Protein AF-A0AA91TVY3-F1 (afdb_monomer)

Foldseek 3Di:
DPCPPVPVVVCDPPFWHPWAWD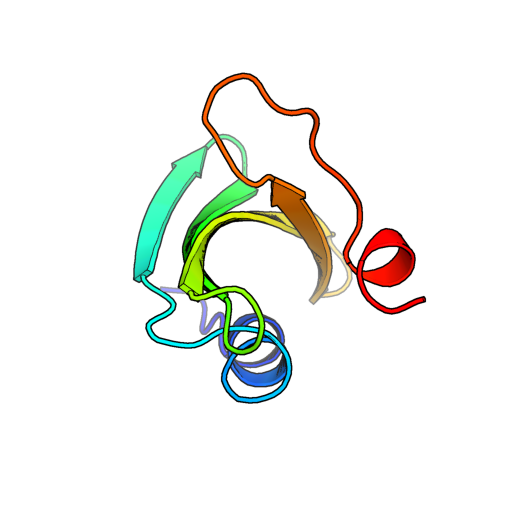DDDPQKTWTWTAGPPPRFIKIWIWHQDPVRDTWIWIDGDPPGDTDTPVVVPD

Structure (mmCIF, N/CA/C/O backbone):
data_AF-A0AA91TVY3-F1
#
_entry.id   AF-A0AA91TVY3-F1
#
loop_
_atom_site.group_PDB
_atom_site.id
_atom_site.type_symbol
_atom_site.label_atom_id
_atom_site.label_alt_id
_atom_site.label_comp_id
_atom_site.label_asym_id
_atom_site.label_entity_id
_atom_site.label_seq_id
_atom_site.pdbx_PDB_ins_code
_atom_site.Cartn_x
_atom_site.Cartn_y
_atom_site.Cartn_z
_atom_site.occupancy
_atom_site.B_iso_or_equiv
_atom_site.auth_seq_id
_atom_site.auth_comp_i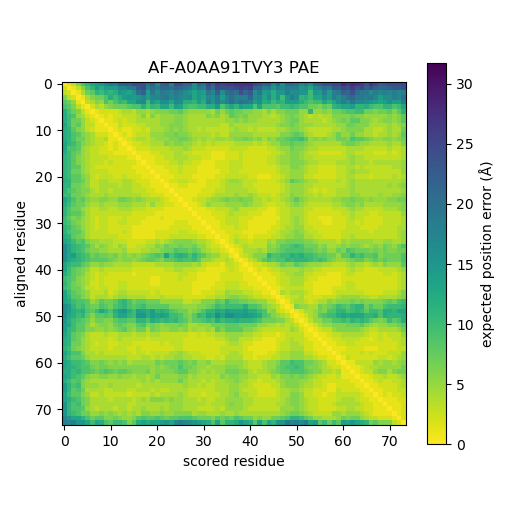d
_atom_site.auth_asym_id
_atom_site.auth_atom_id
_atom_site.pdbx_PDB_model_num
ATOM 1 N N . MET A 1 1 ? -12.809 -15.152 -3.574 1.00 42.53 1 MET A N 1
ATOM 2 C CA . MET A 1 1 ? -11.518 -14.470 -3.386 1.00 42.53 1 MET A CA 1
ATOM 3 C C . MET A 1 1 ? -11.152 -13.953 -4.766 1.00 42.53 1 MET A C 1
ATOM 5 O O . MET A 1 1 ? -10.810 -14.772 -5.609 1.00 42.53 1 MET A O 1
ATOM 9 N N . LEU A 1 2 ? -11.451 -12.682 -5.065 1.00 43.81 2 LEU A N 1
ATOM 10 C CA . LEU A 1 2 ? -11.074 -12.090 -6.353 1.00 43.81 2 LEU A CA 1
ATOM 11 C C . LEU A 1 2 ? -9.546 -12.112 -6.431 1.00 43.81 2 LEU A C 1
ATOM 13 O O . LEU A 1 2 ? -8.883 -11.771 -5.455 1.00 43.81 2 LEU A O 1
ATOM 17 N N . GLU A 1 3 ? -8.999 -12.585 -7.546 1.00 49.84 3 GLU A N 1
ATOM 18 C CA . GLU A 1 3 ? -7.557 -12.594 -7.773 1.00 49.84 3 GLU A CA 1
ATOM 19 C C . GLU A 1 3 ? -7.083 -11.151 -7.983 1.00 49.84 3 GLU A C 1
ATOM 21 O O . GLU A 1 3 ? -7.001 -10.656 -9.104 1.00 49.84 3 GLU A O 1
ATOM 26 N N . ILE A 1 4 ? -6.786 -10.476 -6.874 1.00 55.75 4 ILE A N 1
ATOM 27 C CA . ILE A 1 4 ? -6.097 -9.183 -6.782 1.00 55.75 4 ILE A CA 1
ATOM 28 C C . ILE A 1 4 ? -4.635 -9.399 -7.202 1.00 55.75 4 ILE A C 1
ATOM 30 O O . ILE A 1 4 ? -3.733 -9.228 -6.406 1.00 55.75 4 ILE A O 1
ATOM 34 N N . LYS A 1 5 ? -4.383 -9.907 -8.409 1.00 59.78 5 LYS A N 1
ATOM 35 C CA . LYS A 1 5 ? -3.018 -10.203 -8.866 1.00 59.78 5 LYS A CA 1
ATOM 36 C C . LYS A 1 5 ? -2.411 -8.976 -9.541 1.00 59.78 5 LYS A C 1
ATOM 38 O O . LYS A 1 5 ? -1.385 -8.473 -9.123 1.00 59.78 5 LYS A O 1
ATOM 43 N N . ASN A 1 6 ? -3.134 -8.352 -10.469 1.00 66.81 6 ASN A N 1
ATOM 44 C CA . ASN A 1 6 ? -2.540 -7.313 -11.320 1.00 66.81 6 ASN A CA 1
ATOM 45 C C . ASN A 1 6 ? -2.037 -6.054 -10.586 1.00 66.81 6 ASN A C 1
ATOM 47 O O . ASN A 1 6 ? -1.050 -5.466 -11.017 1.00 66.81 6 ASN A O 1
ATOM 51 N N . CYS A 1 7 ? -2.7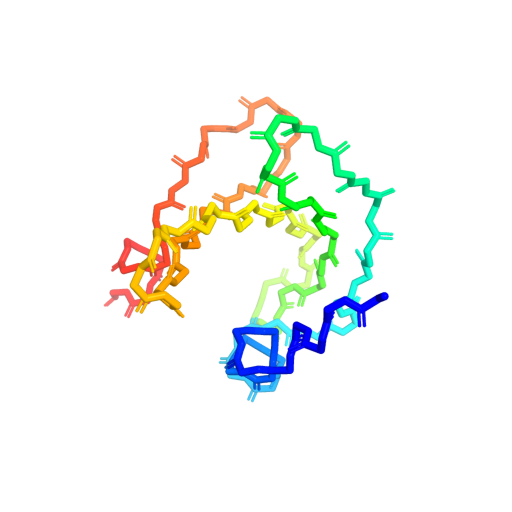03 -5.615 -9.513 1.00 72.38 7 CYS A N 1
ATOM 52 C CA . CYS A 1 7 ? -2.361 -4.346 -8.858 1.00 72.38 7 CYS A CA 1
ATOM 53 C C . CYS A 1 7 ? -1.298 -4.500 -7.770 1.00 72.38 7 CYS A C 1
ATOM 55 O O . CYS A 1 7 ? -0.422 -3.648 -7.659 1.00 72.38 7 CYS A O 1
ATOM 57 N N . THR A 1 8 ? -1.346 -5.578 -6.985 1.00 76.81 8 THR A N 1
ATOM 58 C CA . THR A 1 8 ? -0.303 -5.860 -5.991 1.00 76.81 8 THR A CA 1
ATOM 59 C C . THR A 1 8 ? 0.979 -6.326 -6.664 1.00 76.81 8 THR A C 1
ATOM 61 O O . THR A 1 8 ? 2.035 -5.861 -6.263 1.00 76.81 8 THR A O 1
ATOM 64 N N . ASP A 1 9 ? 0.899 -7.123 -7.738 1.00 79.00 9 ASP A N 1
ATOM 65 C CA . ASP A 1 9 ? 2.084 -7.599 -8.468 1.00 79.00 9 ASP A CA 1
ATOM 66 C C . ASP A 1 9 ? 2.861 -6.446 -9.132 1.00 79.00 9 ASP A C 1
ATOM 68 O O . ASP A 1 9 ? 4.071 -6.534 -9.298 1.00 79.00 9 ASP A O 1
ATOM 72 N N . TYR A 1 10 ? 2.187 -5.356 -9.531 1.00 78.56 10 TYR A N 1
ATOM 73 C CA . TYR A 1 10 ? 2.878 -4.164 -10.041 1.00 78.56 10 TYR A CA 1
ATOM 74 C C . TYR A 1 10 ? 3.609 -3.407 -8.929 1.00 78.56 10 TYR A C 1
ATOM 76 O O . TYR A 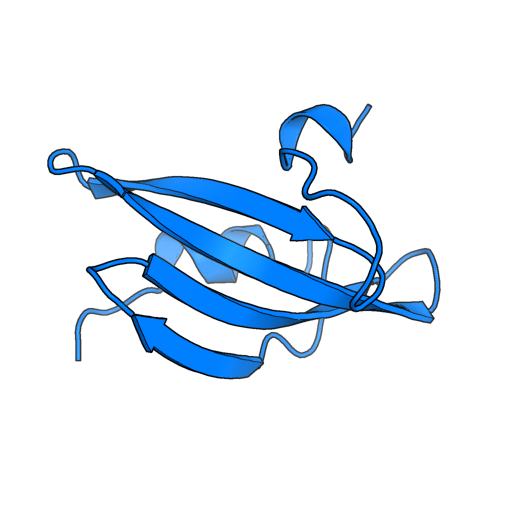1 10 ? 4.688 -2.869 -9.155 1.00 78.56 10 TYR A O 1
ATOM 84 N N . LEU A 1 11 ? 3.021 -3.340 -7.735 1.00 84.38 11 LEU A N 1
ATOM 85 C CA . LEU A 1 11 ? 3.636 -2.656 -6.602 1.00 84.38 11 LEU A CA 1
ATOM 86 C C . LEU A 1 11 ? 4.805 -3.450 -6.015 1.00 84.38 11 LEU A C 1
ATOM 88 O O . LEU A 1 11 ? 5.835 -2.860 -5.680 1.00 84.38 11 LEU A O 1
ATOM 92 N N . GLU A 1 12 ? 4.638 -4.768 -5.908 1.00 82.88 12 GLU A N 1
ATOM 93 C CA . GLU A 1 12 ? 5.629 -5.671 -5.340 1.00 82.88 12 GLU A CA 1
ATOM 94 C C . GLU A 1 12 ? 6.838 -5.805 -6.279 1.00 82.88 12 GLU A C 1
ATOM 96 O O . GLU A 1 12 ? 6.711 -6.228 -7.428 1.00 82.88 12 GLU A O 1
ATOM 101 N N . GLY A 1 13 ? 8.020 -5.406 -5.807 1.00 77.81 13 GLY A N 1
ATOM 102 C CA . GLY A 1 13 ? 9.271 -5.441 -6.571 1.00 77.81 13 GLY A CA 1
ATOM 103 C C . GLY A 1 13 ? 9.512 -4.262 -7.520 1.00 77.81 13 GLY A C 1
ATOM 104 O O . GLY A 1 13 ? 10.508 -4.276 -8.244 1.00 77.81 13 GLY A O 1
ATOM 105 N N . ASN A 1 14 ? 8.622 -3.260 -7.549 1.00 83.75 14 ASN A N 1
ATOM 106 C CA . ASN A 1 14 ? 8.919 -1.953 -8.160 1.00 83.75 14 ASN A CA 1
ATOM 107 C C . ASN A 1 14 ? 9.037 -0.831 -7.125 1.00 83.75 14 ASN A C 1
ATOM 109 O O . ASN A 1 14 ? 9.800 0.105 -7.346 1.00 83.75 14 ASN A O 1
ATOM 113 N N . TYR A 1 15 ? 8.238 -0.890 -6.057 1.00 85.88 15 TYR A N 1
ATOM 114 C CA . TYR A 1 15 ? 8.156 0.174 -5.047 1.00 85.88 15 TYR A CA 1
ATOM 115 C C . TYR A 1 15 ? 8.118 -0.378 -3.627 1.00 85.88 15 TYR A C 1
ATOM 117 O O . TYR A 1 15 ? 8.623 0.242 -2.696 1.00 85.88 15 TYR A O 1
ATOM 125 N N . PHE A 1 16 ? 7.480 -1.536 -3.459 1.00 90.94 16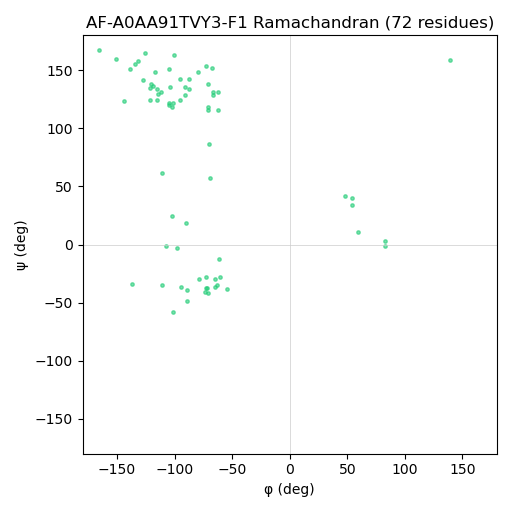 PHE A N 1
ATOM 126 C CA . PHE A 1 16 ? 7.260 -2.126 -2.155 1.00 90.94 16 PHE A CA 1
ATOM 127 C C . PHE A 1 16 ? 7.643 -3.601 -2.140 1.00 90.94 16 PHE A C 1
ATOM 129 O O . PHE A 1 16 ? 7.605 -4.284 -3.160 1.00 90.94 16 PHE A O 1
ATOM 136 N N . SER A 1 17 ? 7.922 -4.104 -0.949 1.00 90.50 17 SER A N 1
ATOM 137 C CA . SER A 1 17 ? 8.127 -5.514 -0.640 1.00 90.50 17 SER A CA 1
ATOM 138 C C . SER A 1 17 ? 7.200 -5.941 0.501 1.00 90.50 17 SER A C 1
ATOM 140 O O . SER A 1 17 ? 6.603 -5.105 1.184 1.00 90.50 17 SER A O 1
ATOM 142 N N . ASP A 1 18 ? 7.035 -7.251 0.696 1.00 89.56 18 ASP A N 1
ATOM 143 C CA . ASP A 1 18 ? 6.256 -7.825 1.801 1.00 89.56 18 ASP A CA 1
ATOM 144 C C . ASP A 1 18 ? 4.806 -7.293 1.891 1.00 89.56 18 ASP A C 1
ATOM 146 O O . ASP A 1 18 ? 4.263 -7.054 2.980 1.00 89.56 18 ASP A O 1
ATOM 150 N N . ILE A 1 19 ? 4.151 -7.112 0.735 1.00 90.56 19 ILE A N 1
ATOM 151 C CA . ILE A 1 19 ? 2.776 -6.603 0.676 1.00 90.56 19 ILE A CA 1
ATOM 152 C C . ILE A 1 19 ? 1.832 -7.578 1.391 1.00 90.56 19 ILE A C 1
ATOM 154 O O . ILE A 1 19 ? 1.606 -8.711 0.970 1.00 90.56 19 ILE A O 1
ATOM 158 N N . THR A 1 20 ? 1.225 -7.112 2.479 1.00 91.12 20 THR A N 1
ATOM 159 C CA . THR A 1 20 ? 0.386 -7.915 3.369 1.00 91.12 20 THR A CA 1
ATOM 160 C C . THR A 1 20 ? -1.016 -7.330 3.454 1.00 91.12 20 THR A C 1
ATOM 162 O O . THR A 1 20 ? -1.200 -6.172 3.823 1.00 91.12 20 THR A O 1
ATOM 165 N N . PHE A 1 21 ? -2.029 -8.140 3.145 1.00 90.69 21 PHE A N 1
ATOM 166 C CA . PHE A 1 21 ? -3.435 -7.752 3.272 1.00 90.69 21 PHE A CA 1
ATOM 167 C C . PHE A 1 21 ? -3.840 -7.554 4.741 1.00 90.69 21 PHE A C 1
ATOM 169 O O . PHE A 1 21 ? -3.615 -8.431 5.576 1.00 90.69 21 PHE A O 1
ATOM 176 N N . ILE A 1 22 ? -4.492 -6.426 5.038 1.00 92.06 22 ILE A N 1
ATOM 177 C CA . ILE A 1 22 ? -5.016 -6.084 6.367 1.00 92.06 22 ILE A CA 1
ATOM 178 C C . ILE A 1 22 ? -6.526 -6.325 6.422 1.00 92.06 22 ILE A C 1
ATOM 180 O O . ILE A 1 22 ? -7.019 -7.037 7.299 1.00 92.06 22 ILE A O 1
ATOM 184 N N . SER A 1 23 ? -7.280 -5.668 5.538 1.00 92.44 23 SER A N 1
ATOM 185 C CA . SER A 1 23 ? -8.741 -5.627 5.611 1.00 92.44 23 SER A CA 1
ATOM 186 C C . SER A 1 23 ? -9.385 -5.123 4.321 1.00 92.44 23 SER A C 1
ATOM 188 O O . SER A 1 23 ? -8.736 -4.553 3.447 1.00 92.44 23 SER A O 1
ATOM 190 N N . GLU A 1 24 ? -10.699 -5.317 4.230 1.00 90.19 24 GLU A N 1
ATOM 191 C CA . GLU A 1 24 ? -11.563 -4.730 3.210 1.00 90.19 24 GLU A CA 1
ATOM 192 C C . GLU A 1 24 ? -12.645 -3.892 3.898 1.00 90.19 24 GLU A C 1
ATOM 194 O O . GLU A 1 24 ? -13.265 -4.342 4.866 1.00 90.19 24 GLU A O 1
ATOM 199 N N . ASN A 1 25 ? -12.895 -2.681 3.398 1.00 87.81 25 ASN A N 1
ATOM 200 C CA . ASN A 1 25 ? -13.992 -1.837 3.860 1.00 87.81 25 ASN A CA 1
ATOM 201 C C . ASN A 1 25 ? -14.601 -1.050 2.695 1.00 87.81 25 ASN A C 1
ATOM 203 O O . ASN A 1 25 ? -13.906 -0.295 2.023 1.00 87.81 25 ASN A O 1
ATOM 207 N N . GLN A 1 26 ? -15.912 -1.201 2.484 1.00 87.38 26 GLN A N 1
ATOM 208 C CA . GLN A 1 26 ? -16.671 -0.502 1.434 1.00 87.38 26 GLN A CA 1
ATOM 209 C C . GLN A 1 26 ? -16.090 -0.666 0.013 1.00 87.38 26 GLN A C 1
ATOM 211 O O . GLN A 1 26 ? -16.176 0.250 -0.795 1.00 87.38 26 GLN A O 1
ATOM 216 N N . GLY A 1 27 ? -15.511 -1.831 -0.296 1.00 82.69 27 GLY A N 1
ATOM 217 C CA . GLY A 1 27 ? -14.876 -2.104 -1.593 1.00 82.69 27 GLY A CA 1
ATOM 218 C C . GLY A 1 27 ? -13.436 -1.596 -1.720 1.00 82.69 27 GLY A C 1
ATOM 219 O O . GLY A 1 27 ? -12.794 -1.850 -2.737 1.00 82.69 27 GLY A O 1
ATOM 220 N N . ASN A 1 28 ? -12.906 -0.942 -0.683 1.00 86.75 28 ASN A N 1
ATOM 221 C CA . ASN A 1 28 ? -11.494 -0.589 -0.592 1.00 86.75 28 ASN A CA 1
ATOM 222 C C . ASN A 1 28 ? -10.724 -1.704 0.108 1.00 86.75 28 ASN A C 1
ATOM 224 O O . ASN A 1 28 ? -11.160 -2.199 1.152 1.00 86.75 28 ASN A O 1
ATOM 228 N N . LEU A 1 29 ? -9.565 -2.061 -0.436 1.00 89.12 29 LEU A N 1
ATOM 229 C CA . LEU A 1 29 ? -8.653 -3.027 0.165 1.00 89.12 29 LEU A CA 1
ATOM 230 C C . LEU A 1 29 ? -7.463 -2.313 0.793 1.00 89.12 29 LEU A C 1
ATOM 232 O O . LEU A 1 29 ? -6.871 -1.427 0.181 1.00 89.12 29 LEU A O 1
ATOM 236 N N . TYR A 1 30 ? -7.095 -2.735 1.995 1.00 90.50 30 TYR A N 1
ATOM 237 C CA . TYR A 1 30 ? -6.024 -2.139 2.779 1.00 90.50 30 TYR A CA 1
ATOM 238 C C . TYR A 1 30 ? -4.891 -3.138 2.965 1.00 90.50 30 TYR A C 1
ATOM 240 O O . TYR A 1 30 ? -5.127 -4.293 3.328 1.00 90.50 30 TYR A O 1
ATOM 248 N N . PHE A 1 31 ? -3.667 -2.673 2.753 1.00 92.06 31 PHE A N 1
ATOM 249 C CA . PHE A 1 31 ? -2.445 -3.455 2.858 1.00 92.06 31 PHE A CA 1
ATOM 250 C C . PHE A 1 31 ? -1.385 -2.684 3.642 1.00 92.06 31 PHE A C 1
ATOM 252 O O . PHE A 1 31 ? -1.404 -1.452 3.695 1.00 92.06 31 PHE A O 1
ATOM 259 N N . THR A 1 32 ? -0.448 -3.412 4.236 1.00 93.19 32 THR A N 1
ATOM 260 C CA . THR A 1 32 ? 0.852 -2.873 4.642 1.00 93.19 32 THR A CA 1
ATOM 261 C C . THR A 1 32 ? 1.920 -3.360 3.680 1.00 93.19 32 THR A C 1
ATOM 263 O O . THR A 1 32 ? 1.796 -4.471 3.172 1.00 93.19 32 THR A O 1
ATOM 266 N N . ALA A 1 33 ? 2.982 -2.592 3.479 1.00 92.62 33 ALA A N 1
ATOM 267 C CA . ALA A 1 33 ? 4.154 -3.048 2.742 1.00 92.62 33 ALA A CA 1
ATOM 268 C C . ALA A 1 33 ? 5.419 -2.348 3.241 1.00 92.62 33 ALA A C 1
ATOM 270 O O . ALA A 1 33 ? 5.318 -1.289 3.859 1.00 92.62 33 ALA A O 1
ATOM 271 N N . GLN A 1 34 ? 6.585 -2.926 2.975 1.00 91.88 34 GLN A N 1
ATOM 272 C CA . GLN A 1 34 ? 7.863 -2.269 3.214 1.00 91.88 34 GLN A CA 1
ATOM 273 C C . GLN A 1 34 ? 8.314 -1.504 1.983 1.00 91.88 34 GLN A C 1
ATOM 275 O O . GLN A 1 34 ? 8.349 -2.054 0.886 1.00 91.88 34 GLN A O 1
ATOM 280 N N . ASP A 1 35 ? 8.657 -0.239 2.178 1.00 87.38 35 ASP A N 1
ATOM 281 C CA . ASP A 1 35 ? 9.312 0.572 1.161 1.00 87.38 35 ASP A CA 1
ATOM 282 C C . ASP A 1 35 ? 10.715 0.038 0.871 1.00 87.38 35 ASP A C 1
ATOM 284 O O . ASP A 1 35 ? 11.497 -0.185 1.799 1.00 87.38 35 ASP A O 1
ATOM 288 N N . GLU A 1 36 ? 11.022 -0.190 -0.405 1.00 80.50 36 GLU A N 1
ATOM 289 C CA . GLU A 1 36 ? 12.322 -0.740 -0.801 1.00 80.50 36 GLU A CA 1
ATOM 290 C C . GLU A 1 36 ? 13.466 0.277 -0.672 1.00 80.50 36 GLU A C 1
ATOM 292 O O . GLU A 1 36 ? 14.609 -0.124 -0.437 1.00 80.50 36 GLU A O 1
ATOM 297 N N . ASP A 1 37 ? 13.170 1.573 -0.788 1.00 81.12 37 ASP A N 1
ATOM 298 C CA . ASP A 1 37 ? 14.167 2.643 -0.784 1.00 81.12 37 ASP A CA 1
ATOM 299 C C . ASP A 1 37 ? 14.369 3.242 0.616 1.00 81.12 37 ASP A C 1
ATOM 301 O O . ASP A 1 37 ? 15.497 3.587 0.988 1.00 81.12 37 ASP A O 1
ATOM 305 N N . GLU A 1 38 ? 13.297 3.361 1.407 1.00 77.31 38 GLU A N 1
ATOM 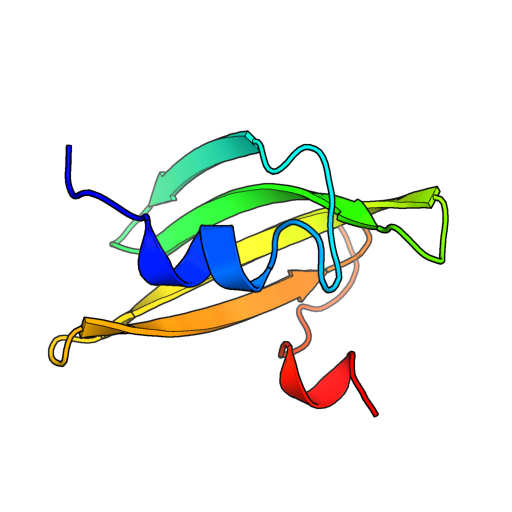306 C CA . GLU A 1 38 ? 13.320 4.094 2.683 1.00 77.31 38 GLU A CA 1
ATOM 307 C C . GLU A 1 38 ? 13.260 3.213 3.952 1.00 77.31 38 GLU A C 1
ATOM 309 O O . GLU A 1 38 ? 13.334 3.750 5.059 1.00 77.31 38 GLU A O 1
ATOM 314 N N . ASP A 1 39 ? 13.175 1.877 3.827 1.00 80.56 39 ASP A N 1
ATOM 315 C CA . ASP A 1 39 ? 12.999 0.922 4.952 1.00 80.56 39 ASP A CA 1
ATOM 316 C C . ASP A 1 39 ? 11.862 1.354 5.902 1.00 80.56 39 ASP A C 1
ATOM 318 O O . ASP A 1 39 ? 11.966 1.329 7.135 1.00 80.56 39 ASP A O 1
ATOM 322 N N . GLN A 1 40 ? 10.762 1.824 5.308 1.00 87.25 40 GLN A N 1
ATOM 323 C CA . GLN A 1 40 ? 9.619 2.376 6.021 1.00 87.25 40 GLN A CA 1
ATOM 324 C C . GLN A 1 40 ? 8.337 1.593 5.731 1.00 87.25 40 GLN A C 1
ATOM 326 O O . GLN A 1 40 ? 8.021 1.272 4.587 1.00 87.25 40 GLN A O 1
ATOM 331 N N . LEU A 1 41 ? 7.543 1.363 6.784 1.00 90.69 41 LEU A N 1
ATOM 332 C CA . LEU A 1 41 ? 6.233 0.731 6.657 1.00 90.69 41 LEU A CA 1
ATOM 333 C C . LEU A 1 41 ? 5.239 1.680 5.975 1.00 90.69 41 LEU A C 1
ATOM 335 O O . LEU A 1 41 ? 4.849 2.711 6.537 1.00 90.69 41 LEU A O 1
ATOM 339 N N . ALA A 1 42 ? 4.776 1.276 4.801 1.00 92.69 42 ALA A N 1
ATOM 340 C CA . ALA A 1 42 ? 3.739 1.930 4.028 1.00 92.69 42 ALA A CA 1
ATOM 341 C C . ALA A 1 42 ? 2.362 1.308 4.303 1.00 92.69 42 ALA A C 1
ATOM 343 O O . ALA A 1 42 ? 2.215 0.090 4.433 1.00 92.69 42 ALA A O 1
ATOM 344 N N . TYR A 1 43 ? 1.329 2.148 4.340 1.00 93.44 43 TYR A N 1
ATOM 345 C CA . TYR A 1 43 ? -0.074 1.735 4.324 1.00 93.44 43 TYR A CA 1
ATOM 346 C C . TYR A 1 43 ? -0.650 2.022 2.944 1.00 93.44 43 TYR A C 1
ATOM 348 O O . TYR A 1 43 ? -0.687 3.177 2.517 1.00 93.44 43 TYR A O 1
ATOM 356 N N . ILE A 1 44 ? -1.120 0.978 2.270 1.00 92.25 44 ILE A N 1
ATOM 357 C CA . ILE A 1 44 ? -1.604 1.034 0.894 1.00 92.25 44 ILE A CA 1
ATOM 358 C C . ILE A 1 44 ? -3.112 0.801 0.893 1.00 92.25 44 ILE A C 1
ATOM 360 O O . ILE A 1 44 ? -3.609 -0.152 1.491 1.00 92.25 44 ILE A O 1
ATOM 364 N N . MET A 1 45 ? -3.842 1.665 0.200 1.00 91.88 45 MET A N 1
ATOM 365 C CA . MET A 1 45 ? -5.262 1.515 -0.076 1.00 91.88 45 MET A CA 1
ATOM 366 C C . MET A 1 45 ? -5.464 1.347 -1.580 1.00 91.88 45 MET A C 1
ATOM 368 O O . MET A 1 45 ? -5.074 2.220 -2.357 1.00 91.88 45 MET A O 1
ATOM 372 N N . PHE A 1 46 ? -6.117 0.254 -1.968 1.00 88.75 46 PHE A N 1
ATOM 373 C CA . PHE A 1 46 ? -6.609 0.040 -3.323 1.00 88.75 46 PHE A CA 1
ATOM 374 C C . PHE A 1 46 ? -8.105 0.318 -3.377 1.00 88.75 46 PHE A C 1
ATOM 376 O O . PHE A 1 46 ? -8.889 -0.333 -2.684 1.00 88.75 46 PHE A O 1
ATOM 383 N N . GLU A 1 47 ? -8.488 1.254 -4.234 1.00 86.81 47 GLU A N 1
ATOM 384 C CA . GLU A 1 47 ? -9.878 1.507 -4.598 1.00 86.81 47 GLU A CA 1
ATOM 385 C C . GLU A 1 47 ? -10.146 0.889 -5.973 1.00 86.81 47 GLU A C 1
ATOM 387 O O . GLU A 1 47 ? -9.505 1.249 -6.965 1.00 86.81 47 GLU A O 1
ATOM 392 N N . TYR A 1 48 ?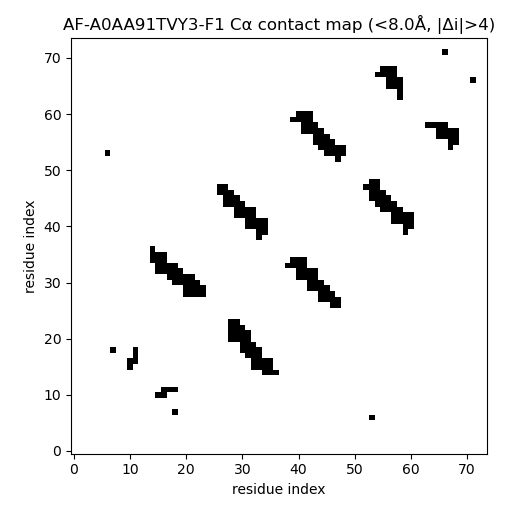 -11.072 -0.071 -6.026 1.00 74.50 48 TYR A N 1
ATOM 393 C CA . TYR A 1 48 ? -11.484 -0.700 -7.277 1.00 74.50 48 TYR A CA 1
ATOM 394 C C . TYR A 1 48 ? -12.610 0.079 -7.930 1.00 74.50 48 TYR A C 1
ATOM 396 O O . TYR A 1 48 ? -13.617 0.413 -7.307 1.00 74.50 48 TYR A O 1
ATOM 404 N N . THR A 1 49 ? -12.462 0.291 -9.229 1.00 69.81 49 THR A N 1
ATOM 405 C CA . THR A 1 49 ? -13.535 0.807 -10.076 1.00 69.81 49 THR A CA 1
ATOM 406 C C . THR A 1 49 ? -14.203 -0.317 -10.856 1.00 69.81 49 THR A C 1
ATOM 408 O O . THR A 1 49 ? -13.652 -1.405 -11.003 1.00 69.81 49 THR A O 1
ATOM 411 N N . ASN A 1 50 ? -15.397 -0.044 -11.387 1.00 70.62 50 ASN A N 1
ATOM 412 C CA . ASN A 1 50 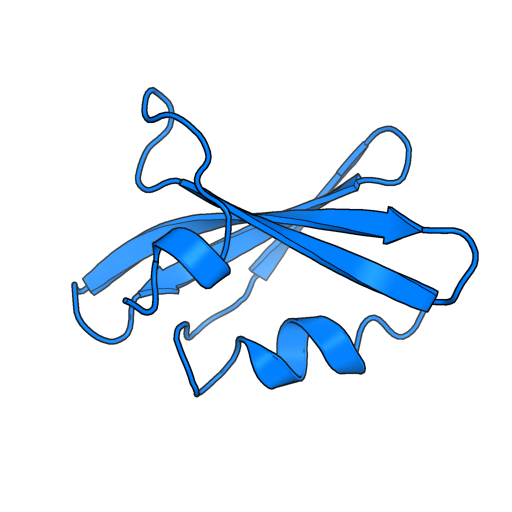? -16.184 -1.015 -12.158 1.00 70.62 50 ASN A CA 1
ATOM 413 C C . ASN A 1 50 ? -15.494 -1.508 -13.447 1.00 70.62 50 ASN A C 1
ATOM 415 O O . ASN A 1 50 ? -15.960 -2.482 -14.030 1.00 70.62 50 ASN A O 1
ATOM 419 N N . ASP A 1 51 ? -14.415 -0.848 -13.876 1.00 70.88 51 ASP A N 1
ATOM 420 C CA . ASP A 1 51 ? -13.696 -1.128 -15.124 1.00 70.88 51 ASP A CA 1
ATOM 421 C C . ASP A 1 51 ? -12.396 -1.925 -14.886 1.00 70.88 51 ASP A C 1
ATOM 423 O O . ASP A 1 51 ? -11.452 -1.822 -15.667 1.00 70.88 51 ASP A O 1
ATOM 427 N N . ASP A 1 52 ? -12.309 -2.669 -13.778 1.00 67.38 52 ASP A N 1
ATOM 428 C CA . ASP A 1 52 ? -11.126 -3.436 -13.345 1.00 67.38 52 ASP A CA 1
ATOM 429 C C . ASP A 1 52 ? -9.851 -2.590 -13.126 1.00 67.38 52 ASP A C 1
ATOM 431 O O . ASP A 1 52 ? -8.763 -3.134 -12.924 1.00 67.38 52 ASP A O 1
ATOM 435 N N . SER A 1 53 ? -9.963 -1.255 -13.118 1.00 73.44 53 SER A N 1
ATOM 436 C CA . SER A 1 53 ? -8.853 -0.364 -12.769 1.00 73.44 53 SER A CA 1
ATOM 437 C C . SER A 1 53 ? -8.785 -0.119 -11.261 1.00 73.44 53 SER A C 1
ATOM 439 O O . SER A 1 53 ? -9.819 -0.018 -10.586 1.00 73.44 53 SER A O 1
ATOM 441 N N . CYS A 1 54 ? -7.559 -0.035 -10.741 1.00 76.88 54 CYS A N 1
ATOM 442 C CA . CYS A 1 54 ? -7.264 0.179 -9.330 1.00 76.88 54 CYS A CA 1
ATOM 443 C C . CYS A 1 54 ? -6.574 1.526 -9.113 1.00 76.88 54 CYS A C 1
ATOM 445 O O . CYS A 1 54 ? -5.570 1.842 -9.751 1.00 76.88 54 CYS A O 1
ATOM 447 N N . PHE A 1 55 ? -7.097 2.300 -8.170 1.00 86.81 55 PHE A N 1
ATOM 448 C CA . PHE A 1 55 ? -6.451 3.508 -7.680 1.00 86.81 55 PHE A CA 1
ATOM 449 C C . PHE A 1 55 ? -5.652 3.168 -6.432 1.00 86.81 55 PHE A C 1
ATOM 451 O O . PHE A 1 55 ? -6.194 2.624 -5.469 1.00 86.81 55 PHE A O 1
ATOM 458 N N . VAL A 1 56 ? -4.361 3.490 -6.462 1.00 89.19 56 VAL A N 1
ATOM 459 C CA . VAL A 1 56 ? -3.430 3.201 -5.371 1.00 89.19 56 VAL A CA 1
ATOM 460 C C . VAL A 1 56 ? -3.136 4.483 -4.611 1.00 89.19 56 VAL A C 1
ATOM 462 O O . VAL A 1 56 ? -2.626 5.454 -5.177 1.00 89.19 56 VAL A O 1
ATOM 465 N N . ASN A 1 57 ? -3.429 4.457 -3.317 1.00 91.31 57 ASN A N 1
ATOM 466 C CA . ASN A 1 57 ? -3.081 5.513 -2.382 1.00 91.31 57 ASN A CA 1
ATOM 467 C C . ASN A 1 57 ? -2.161 4.952 -1.298 1.00 91.31 57 ASN A C 1
ATOM 469 O O . ASN A 1 57 ? -2.423 3.878 -0.764 1.00 91.31 57 ASN A O 1
ATOM 473 N N . VAL A 1 58 ? -1.110 5.690 -0.954 1.00 91.75 58 VAL A N 1
ATOM 474 C CA . VAL A 1 58 ? -0.063 5.277 -0.014 1.00 91.75 58 VAL A CA 1
ATOM 475 C C . VAL A 1 58 ? 0.112 6.340 1.066 1.00 91.75 58 VAL A C 1
ATOM 477 O O . VAL A 1 58 ? 0.051 7.532 0.774 1.00 91.75 58 VAL A O 1
ATOM 480 N N . LYS A 1 59 ? 0.340 5.930 2.315 1.00 92.62 59 LYS A N 1
ATOM 481 C CA . LYS A 1 59 ? 0.818 6.820 3.383 1.00 92.62 59 LYS A CA 1
ATOM 482 C C . LYS A 1 59 ? 1.880 6.146 4.246 1.00 92.62 59 LYS A C 1
ATOM 484 O O . LYS A 1 59 ? 1.826 4.938 4.469 1.00 92.62 59 LYS A O 1
ATOM 489 N N . TYR A 1 60 ? 2.773 6.949 4.811 1.00 89.50 60 TYR A N 1
ATOM 490 C CA . TYR A 1 60 ? 3.920 6.499 5.603 1.00 89.50 60 TYR A CA 1
ATOM 491 C C . TYR A 1 60 ? 3.764 6.854 7.080 1.00 89.50 60 TYR A C 1
ATOM 493 O O . TYR A 1 60 ? 4.522 7.624 7.664 1.00 89.50 60 TYR A O 1
ATOM 501 N N . GLY A 1 61 ? 2.716 6.309 7.688 1.00 81.62 61 GLY A N 1
ATOM 502 C CA . GLY A 1 61 ? 2.375 6.564 9.081 1.00 81.62 61 GLY A CA 1
ATOM 503 C C . GLY A 1 61 ? 0.879 6.736 9.282 1.00 81.62 61 GLY A C 1
ATOM 504 O O . GLY A 1 61 ? 0.121 7.030 8.359 1.00 81.62 61 GLY A O 1
ATOM 505 N N . GLU A 1 62 ? 0.424 6.542 10.516 1.00 77.31 62 GLU A N 1
ATOM 506 C CA . GLU A 1 62 ? -1.005 6.588 10.826 1.00 77.31 62 GLU A CA 1
ATOM 507 C C . GLU A 1 62 ? -1.600 7.990 10.607 1.00 77.31 62 GLU A C 1
ATOM 509 O O . GLU A 1 62 ? -2.715 8.100 10.091 1.00 77.31 62 GLU A O 1
ATOM 514 N N . ASN A 1 63 ? -0.822 9.033 10.915 1.00 83.00 63 ASN A N 1
ATOM 515 C CA . ASN A 1 63 ? -1.234 10.441 10.876 1.00 83.00 63 ASN A CA 1
ATOM 516 C C . ASN A 1 63 ? -0.829 11.188 9.595 1.00 83.00 63 ASN A C 1
ATOM 518 O O . ASN A 1 63 ? -1.176 12.359 9.452 1.00 83.00 63 ASN A O 1
ATOM 522 N N . GLU A 1 64 ? -0.107 10.537 8.683 1.00 87.69 64 GLU A N 1
ATOM 523 C CA . GLU A 1 64 ? 0.293 11.146 7.414 1.00 87.69 64 GLU A C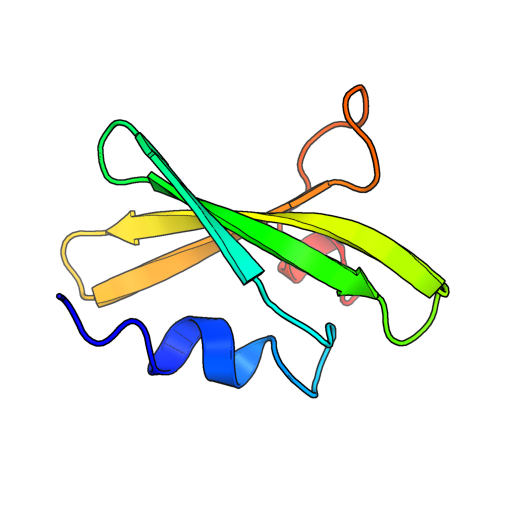A 1
ATOM 524 C C . GLU A 1 64 ? -0.868 11.116 6.405 1.00 87.69 64 GLU A C 1
ATOM 526 O O . GLU A 1 64 ? -1.703 10.198 6.436 1.00 87.69 64 GLU A O 1
ATOM 531 N N . PRO A 1 65 ? -0.965 12.112 5.508 1.00 88.88 65 PRO A N 1
ATOM 532 C CA . PRO A 1 65 ? -1.956 12.091 4.447 1.00 88.88 65 PRO A CA 1
ATOM 533 C C . PRO A 1 65 ? -1.658 10.968 3.448 1.00 88.88 65 PRO A C 1
ATOM 535 O O . PRO A 1 65 ? -0.509 10.595 3.221 1.00 88.88 65 PRO A O 1
ATOM 538 N N . TYR A 1 66 ? -2.711 10.465 2.806 1.00 88.94 66 TYR A N 1
ATOM 539 C CA . TYR A 1 66 ? -2.547 9.612 1.636 1.00 88.94 66 TYR A CA 1
ATOM 540 C C . TYR A 1 66 ? -2.058 10.432 0.441 1.00 88.94 66 TYR A C 1
ATOM 542 O O . TYR A 1 66 ? -2.553 11.532 0.184 1.00 88.94 66 TYR A O 1
ATOM 550 N N . MET A 1 67 ? -1.120 9.857 -0.298 1.00 91.00 67 MET A N 1
ATOM 551 C CA . MET A 1 67 ? -0.627 10.334 -1.582 1.00 91.00 67 MET A CA 1
ATOM 552 C C . MET A 1 67 ? -0.951 9.294 -2.650 1.00 91.00 67 MET A C 1
ATOM 554 O O . MET A 1 67 ? -0.975 8.096 -2.369 1.00 91.00 67 MET A O 1
ATOM 558 N N . THR A 1 68 ? -1.192 9.726 -3.882 1.00 90.06 68 THR A N 1
ATOM 559 C CA . THR A 1 68 ? -1.344 8.781 -4.992 1.00 90.06 68 THR A CA 1
ATOM 560 C C . THR A 1 68 ? 0.011 8.180 -5.354 1.00 90.06 68 THR A C 1
ATOM 562 O O . THR A 1 68 ? 1.049 8.819 -5.173 1.00 90.06 68 THR A O 1
ATOM 565 N N . LEU A 1 69 ? 0.021 6.975 -5.928 1.00 83.56 69 LEU A N 1
ATOM 566 C CA . LEU A 1 69 ? 1.266 6.378 -6.425 1.00 83.56 69 LEU A CA 1
ATOM 567 C C . LEU A 1 69 ? 1.992 7.304 -7.420 1.00 83.56 69 LEU A C 1
ATOM 569 O O . LEU A 1 69 ? 3.203 7.450 -7.354 1.00 83.56 69 LEU A O 1
ATOM 573 N N . GLU A 1 70 ? 1.260 8.017 -8.281 1.00 83.94 70 GLU A N 1
ATOM 574 C CA . GLU A 1 70 ? 1.838 9.001 -9.213 1.00 83.94 70 GLU A CA 1
ATOM 575 C C . GLU A 1 70 ? 2.568 10.163 -8.522 1.00 83.94 70 GLU A C 1
ATOM 577 O O . GLU A 1 70 ? 3.448 10.782 -9.117 1.00 83.94 70 GLU A O 1
ATOM 582 N N . GLN A 1 71 ? 2.173 10.519 -7.297 1.00 85.69 71 GLN A N 1
ATOM 583 C CA . GLN A 1 71 ? 2.857 11.543 -6.507 1.00 85.69 71 GLN A CA 1
ATOM 584 C C . GLN A 1 71 ? 4.128 11.002 -5.853 1.00 85.69 71 GLN A C 1
ATOM 586 O O . GLN A 1 71 ? 5.059 11.779 -5.663 1.00 85.69 71 GLN A O 1
ATOM 591 N N . LEU A 1 72 ? 4.155 9.704 -5.540 1.00 81.19 72 LEU A N 1
ATOM 592 C CA . LEU A 1 72 ? 5.292 9.022 -4.932 1.00 81.19 72 LEU A CA 1
ATOM 593 C C . LEU A 1 72 ? 6.467 8.871 -5.910 1.00 81.19 72 LEU A C 1
ATOM 595 O O . LEU A 1 72 ? 7.611 9.083 -5.543 1.00 81.19 72 LEU A O 1
ATOM 599 N N . VAL A 1 73 ? 6.176 8.528 -7.166 1.00 75.19 73 VAL A N 1
ATOM 600 C CA . VAL A 1 73 ? 7.179 8.072 -8.152 1.00 75.19 73 VAL A CA 1
ATOM 601 C C . VAL A 1 73 ? 7.812 9.196 -8.992 1.00 75.19 73 VAL A C 1
ATOM 603 O O . VAL A 1 73 ? 8.322 8.937 -10.083 1.00 75.19 73 VAL A O 1
ATOM 606 N N . LYS A 1 74 ? 7.727 10.452 -8.537 1.00 59.59 74 LYS A N 1
ATOM 607 C CA . LYS A 1 74 ? 8.255 11.640 -9.239 1.00 59.59 74 LYS A CA 1
ATOM 608 C C . LYS A 1 74 ? 9.708 11.934 -8.905 1.00 59.59 74 LYS A C 1
ATOM 610 O O . LYS A 1 74 ? 10.420 12.333 -9.855 1.00 59.59 74 LYS A O 1
#

pLDDT: mean 82.23, std 11.48, range [42.53, 93.44]

Organism: Niallia circulans (NCBI:txid1397)

Mean predicted aligned error: 5.35 Å

Secondary structure (DSSP, 8-state):
-----HHHHHHBTTTEEEEEEEEEETTEEEEEEEETTT--EEEEEEEEPTTS-EEEEEESSSSSPPEEHHHHT-

Solvent-accessible surface area (backbone atoms only — not comparable to full-atom values): 4418 Å² total; per-residue (Å²): 132,81,84,73,46,76,68,52,58,59,40,47,83,72,56,26,38,78,75,38,84,73,50,74,58,98,72,30,39,35,30,39,25,34,31,73,88,74,79,38,65,31,41,36,38,38,41,66,48,98,81,83,46,71,48,52,33,38,20,74,47,94,87,48,70,74,39,44,56,77,69,72,78,112

Nearest PDB structures (foldseek):
  4zji-assembly2_B  TM=8.488E-01  e=3.954E+00  Homo sapiens
  7kb6-assembly1_A  TM=6.479E-01  e=3.339E+00  Mus musculus
  7qwk-assembly8_H  TM=7.309E-01  e=5.545E+00  Homo sapiens
  7k9q-assembly1_A  TM=6.457E-01  e=4.184E+00  Mus musculus
  7qwk-assembly6_F  TM=7.275E-01  e=8.227E+00  Homo sapiens

Radius of gyration: 11.68 Å; Cα contacts (8 Å, |Δi|>4): 119; chains: 1; bounding box: 31×27×26 Å

Sequence (74 aa):
MLEIKNCTDYLEGNYFSDITFISENQGNLYFTAQDEDEDQLAYIMFEYTNDDSCFVNVKYGENEPYMTLEQLVK